Protein AF-A0A2L2X9L7-F1 (afdb_monomer_lite)

pLDDT: mean 87.7, std 15.92, range [40.84, 98.5]

Organism: NCBI:txid1898651

Sequence (77 aa):
MNCREVLLKLNPYLEKELDIFTNKQVEKHLDNCPVCQNEFKTLARTLRIIKAVKAPPMPRDYSKIIPGASNSPERKC

Secondary structure (DSSP, 8-state):
--HHHHHTTHHHHHTT-S-HHHHHHHHHHHHH-HHHHHHHHHHHHHHHHHHHSPPPPPPTTHHHHSTTGGG------

Foldseek 3Di:
DDLVVLLVCLVCLVVVNDDPVVNVVSVVCCVPPVVSVVSSVVVVVVVVVVQPDDDDPDDPCPCVVDPPPPDDPDPND

Radius of gyration: 18.98 Å; chains: 1; bounding box: 49×19×43 Å

InterPro domains:
  IPR027383 Putative zinc-finger [PF13490] (3-37)
  IPR041916 Anti-sigma factor, zinc-finger domain superfamily [G3DSA:1.10.10.1320] (5-60)

Structure (mmCIF, N/CA/C/O backbone):
data_AF-A0A2L2X9L7-F1
#
_entry.id   AF-A0A2L2X9L7-F1
#
loop_
_atom_site.group_PDB
_atom_site.id
_atom_site.type_symbol
_atom_site.label_atom_id
_atom_site.label_alt_id
_atom_site.label_comp_id
_atom_site.label_asym_id
_atom_site.label_entity_id
_atom_site.label_seq_id
_atom_site.pdbx_PDB_ins_code
_atom_site.Cartn_x
_atom_site.Cartn_y
_atom_site.Cartn_z
_atom_site.occupancy
_atom_site.B_iso_or_equiv
_atom_site.auth_seq_id
_atom_site.auth_comp_id
_atom_site.auth_asym_id
_atom_site.auth_atom_id
_atom_site.pdbx_PDB_model_num
ATOM 1 N N . MET A 1 1 ? -9.437 8.693 12.434 1.00 88.81 1 MET A N 1
ATOM 2 C CA . MET A 1 1 ? -9.050 9.369 11.177 1.00 88.81 1 MET A CA 1
ATOM 3 C C . MET A 1 1 ? -10.202 9.404 10.189 1.00 88.81 1 MET A C 1
ATOM 5 O O . MET A 1 1 ? -11.030 8.493 10.190 1.00 88.81 1 MET A O 1
ATOM 9 N N . ASN A 1 2 ? -10.228 10.438 9.351 1.00 96.81 2 ASN A N 1
ATOM 10 C CA . ASN A 1 2 ? -11.118 10.556 8.193 1.00 96.81 2 ASN A CA 1
ATOM 11 C C . ASN A 1 2 ? -10.442 10.047 6.900 1.00 96.81 2 ASN A C 1
ATOM 13 O O . ASN A 1 2 ? -9.237 9.793 6.878 1.00 96.81 2 ASN A O 1
ATOM 17 N N . CYS A 1 3 ? -11.208 9.924 5.809 1.00 98.2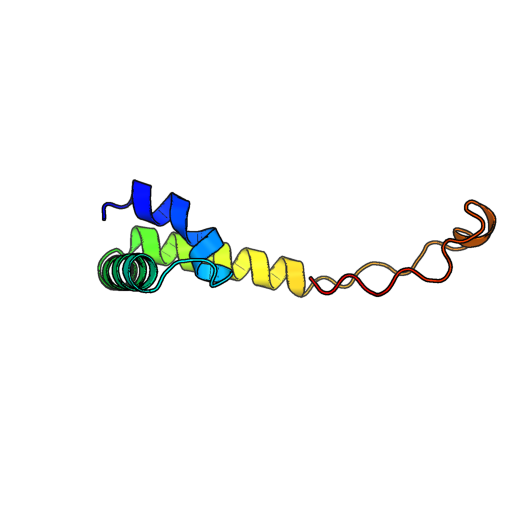5 3 CYS A N 1
ATOM 18 C CA . CYS A 1 3 ? -10.706 9.389 4.537 1.00 98.25 3 CYS A CA 1
ATOM 19 C C . CYS A 1 3 ? -9.512 10.183 3.985 1.00 98.25 3 CYS A C 1
ATOM 21 O O . CYS A 1 3 ? -8.542 9.589 3.525 1.00 98.25 3 CYS A O 1
ATOM 23 N N . ARG A 1 4 ? -9.542 11.521 4.063 1.00 98.19 4 ARG A N 1
ATOM 24 C CA . ARG A 1 4 ? -8.459 12.381 3.554 1.00 98.19 4 ARG A CA 1
ATOM 25 C C . ARG A 1 4 ? -7.138 12.088 4.262 1.00 98.19 4 ARG A C 1
ATOM 27 O O . ARG A 1 4 ? -6.100 11.992 3.614 1.00 98.19 4 ARG A O 1
ATOM 34 N N . GLU A 1 5 ? -7.175 11.925 5.580 1.00 97.88 5 GLU A N 1
ATOM 35 C CA . GLU A 1 5 ? -5.985 11.608 6.373 1.00 97.88 5 GLU A CA 1
ATOM 36 C C . GLU A 1 5 ? -5.412 10.229 6.051 1.00 97.88 5 GLU A C 1
ATOM 38 O O . GLU A 1 5 ? -4.193 10.065 6.099 1.00 97.88 5 GLU A O 1
ATOM 43 N N . VAL A 1 6 ? -6.276 9.255 5.757 1.00 98.19 6 VAL A N 1
ATOM 44 C CA . VAL A 1 6 ? -5.875 7.884 5.418 1.00 98.19 6 VAL A CA 1
ATOM 45 C C . VAL A 1 6 ? -5.283 7.821 4.020 1.00 98.19 6 VAL A C 1
ATOM 47 O O . VAL A 1 6 ? -4.228 7.218 3.857 1.00 98.19 6 VAL A O 1
ATOM 50 N N . LEU A 1 7 ? -5.885 8.499 3.037 1.00 97.75 7 LEU A N 1
ATOM 51 C CA . LEU A 1 7 ? -5.363 8.561 1.666 1.00 97.75 7 LEU A CA 1
ATOM 52 C C . LEU A 1 7 ? -3.916 9.069 1.626 1.00 97.75 7 LEU A C 1
ATOM 54 O O . LEU A 1 7 ? -3.070 8.468 0.970 1.00 97.75 7 LEU A O 1
ATOM 58 N N . LEU A 1 8 ? -3.603 10.112 2.401 1.00 97.50 8 LEU A N 1
ATOM 59 C CA . LEU A 1 8 ? -2.239 10.645 2.520 1.00 97.50 8 LEU A CA 1
ATOM 60 C C . LEU A 1 8 ? -1.253 9.673 3.191 1.00 97.50 8 LEU A C 1
ATOM 62 O O . LEU A 1 8 ? -0.044 9.826 3.040 1.00 97.50 8 LEU A O 1
ATOM 66 N N . LYS A 1 9 ? -1.755 8.684 3.936 1.00 98.00 9 LYS A N 1
ATOM 67 C CA . LYS A 1 9 ? -0.955 7.709 4.687 1.00 98.00 9 LYS A CA 1
ATOM 68 C C . LYS A 1 9 ? -0.839 6.347 4.000 1.00 98.00 9 LYS A C 1
ATOM 70 O O . LYS A 1 9 ? -0.102 5.506 4.502 1.00 98.00 9 LYS A O 1
ATOM 75 N N . LEU A 1 10 ? -1.502 6.107 2.864 1.00 97.75 10 LEU A N 1
ATOM 76 C CA . LEU A 1 10 ? -1.475 4.791 2.209 1.00 97.75 10 LEU A CA 1
ATOM 77 C C . LEU A 1 10 ? -0.083 4.385 1.701 1.00 97.75 10 LEU A C 1
ATOM 79 O O . LEU A 1 10 ? 0.298 3.232 1.872 1.00 97.75 10 LEU A O 1
ATOM 83 N N . ASN A 1 11 ? 0.686 5.312 1.121 1.00 96.56 11 ASN A N 1
ATOM 84 C CA . ASN A 1 11 ? 2.070 5.043 0.702 1.00 96.56 11 ASN A CA 1
ATOM 85 C C . ASN A 1 11 ? 2.974 4.648 1.887 1.00 96.56 11 ASN A C 1
ATOM 87 O O . ASN A 1 11 ? 3.497 3.535 1.871 1.00 96.56 11 ASN A O 1
ATOM 91 N N . PRO A 1 12 ? 3.123 5.470 2.947 1.00 96.81 12 PRO A N 1
ATOM 92 C CA . PRO A 1 12 ? 3.963 5.090 4.084 1.00 96.81 12 PRO A CA 1
ATOM 93 C C . PRO A 1 12 ? 3.409 3.876 4.849 1.00 96.81 12 PRO A C 1
ATOM 95 O O . PRO A 1 12 ? 4.172 3.135 5.461 1.00 96.81 12 PRO A O 1
ATOM 98 N N . TYR A 1 13 ? 2.096 3.615 4.796 1.00 97.56 13 TYR A N 1
ATOM 99 C CA . TYR A 1 13 ? 1.518 2.365 5.298 1.00 97.56 13 TYR A CA 1
ATOM 100 C C . TYR A 1 13 ? 2.010 1.141 4.502 1.00 97.56 13 TYR A C 1
ATOM 102 O O . TYR A 1 13 ? 2.409 0.147 5.106 1.00 97.56 13 TYR A O 1
ATOM 110 N N . LEU A 1 14 ? 2.036 1.214 3.165 1.00 95.56 14 LEU A N 1
ATOM 111 C CA . LEU A 1 14 ? 2.536 0.142 2.290 1.00 95.56 14 LEU A CA 1
ATOM 112 C C . LEU A 1 14 ? 4.032 -0.128 2.474 1.00 95.56 14 LEU A C 1
ATOM 114 O O . LEU A 1 14 ? 4.439 -1.291 2.498 1.00 95.56 14 LEU A O 1
ATOM 118 N N . GLU A 1 15 ? 4.826 0.925 2.648 1.00 94.75 15 GLU A N 1
ATOM 119 C CA . GLU A 1 15 ? 6.275 0.827 2.879 1.00 94.75 15 GLU A CA 1
ATOM 120 C C . GLU A 1 15 ? 6.630 0.514 4.348 1.00 94.75 15 GLU A C 1
ATOM 122 O O . GLU A 1 15 ? 7.797 0.335 4.687 1.00 94.75 15 GLU A O 1
ATOM 127 N N . LYS A 1 16 ? 5.623 0.367 5.225 1.00 95.12 16 LYS A N 1
ATOM 128 C CA . LYS A 1 16 ? 5.773 0.084 6.666 1.00 95.12 16 LYS A CA 1
ATOM 129 C C . LYS A 1 16 ? 6.574 1.150 7.429 1.00 95.12 16 LYS A C 1
ATOM 131 O O . LYS A 1 16 ? 7.267 0.837 8.393 1.00 95.12 16 LYS A O 1
ATOM 136 N N . GLU A 1 17 ? 6.426 2.410 7.035 1.00 97.69 17 GLU A N 1
ATOM 137 C CA . GLU A 1 17 ? 7.127 3.566 7.617 1.00 97.69 17 GLU A CA 1
ATOM 138 C C . GLU A 1 17 ? 6.302 4.312 8.680 1.00 97.69 17 GLU A C 1
ATOM 140 O O . GLU A 1 17 ? 6.775 5.268 9.292 1.00 97.69 17 GLU A O 1
ATOM 145 N N . LEU A 1 18 ? 5.051 3.904 8.910 1.00 97.50 18 LEU A N 1
ATOM 146 C CA . LEU A 1 18 ? 4.198 4.502 9.939 1.00 97.50 18 LEU A CA 1
ATOM 147 C C . LEU A 1 18 ? 4.538 3.983 11.339 1.00 97.50 18 LEU A C 1
ATOM 149 O O . LEU A 1 18 ? 4.789 2.793 11.531 1.00 97.50 18 LEU A O 1
ATOM 153 N N . ASP A 1 19 ? 4.429 4.860 12.338 1.00 98.06 19 ASP A N 1
ATOM 154 C CA . ASP A 1 19 ? 4.467 4.455 13.740 1.00 98.06 19 ASP A CA 1
ATOM 155 C C . ASP A 1 19 ? 3.275 3.545 14.098 1.00 98.06 19 ASP A C 1
ATOM 157 O O . ASP A 1 19 ? 2.231 3.547 13.439 1.00 98.06 19 ASP A O 1
ATOM 161 N N . ILE A 1 20 ? 3.416 2.782 15.184 1.00 97.12 20 ILE A N 1
ATOM 162 C CA . ILE A 1 20 ? 2.450 1.756 15.607 1.00 97.12 20 ILE A CA 1
ATOM 163 C C . ILE A 1 20 ? 1.039 2.330 15.806 1.00 97.12 20 ILE A C 1
ATOM 165 O O . ILE A 1 20 ? 0.048 1.672 15.477 1.00 97.12 20 ILE A O 1
ATOM 169 N N . PHE A 1 21 ? 0.921 3.540 16.357 1.00 97.44 21 PHE A N 1
ATOM 170 C CA . PHE A 1 21 ? -0.376 4.141 16.653 1.00 97.44 21 PHE A CA 1
ATOM 171 C C . PHE A 1 21 ? -1.075 4.595 15.371 1.00 97.44 21 PHE A C 1
ATOM 173 O O . PHE A 1 21 ? -2.256 4.294 15.163 1.00 97.44 21 PHE A O 1
ATOM 180 N N . THR A 1 22 ? -0.343 5.263 14.482 1.00 97.56 22 THR A N 1
ATOM 181 C CA . THR A 1 22 ? -0.855 5.683 13.174 1.00 97.56 22 THR A CA 1
ATOM 182 C C . THR A 1 22 ? -1.225 4.480 12.309 1.00 97.56 22 THR A C 1
ATOM 184 O O . THR A 1 22 ? -2.279 4.492 11.671 1.00 97.56 22 THR A O 1
ATOM 187 N N . ASN A 1 23 ? -0.416 3.421 12.342 1.00 97.94 23 ASN A N 1
ATOM 188 C CA . ASN A 1 23 ? -0.657 2.185 11.604 1.00 97.94 23 ASN A CA 1
ATOM 189 C C . ASN A 1 23 ? -2.009 1.551 11.995 1.00 97.94 23 ASN A C 1
ATOM 191 O O . ASN A 1 23 ? -2.883 1.392 11.142 1.00 97.94 23 ASN A O 1
ATOM 195 N N . LYS A 1 24 ? -2.261 1.363 13.299 1.00 98.00 24 LYS A N 1
ATOM 196 C CA . LYS A 1 24 ? -3.546 0.838 13.804 1.00 98.00 24 LYS A CA 1
ATOM 197 C C . LYS A 1 24 ? -4.753 1.700 13.429 1.00 98.00 24 LYS A C 1
ATOM 199 O O . LYS A 1 24 ? -5.845 1.180 13.203 1.00 98.00 24 LYS A O 1
ATOM 204 N N . GLN A 1 25 ? -4.595 3.024 13.394 1.00 98.12 25 GLN A N 1
ATOM 205 C CA . GLN A 1 25 ? -5.685 3.912 12.978 1.00 98.12 25 GLN A CA 1
ATOM 206 C C . GLN A 1 25 ? -6.015 3.775 11.490 1.00 98.12 25 GLN A C 1
ATOM 208 O O . GLN A 1 25 ? -7.192 3.844 11.127 1.00 98.12 25 GLN A O 1
ATOM 213 N N . VAL A 1 26 ? -4.997 3.586 10.647 1.00 98.19 26 VAL A N 1
ATOM 214 C CA . VAL A 1 26 ? -5.176 3.316 9.217 1.00 98.19 26 VAL A CA 1
ATOM 215 C C . VAL A 1 26 ? -5.853 1.960 9.020 1.00 98.19 26 VAL A C 1
ATOM 217 O O . VAL A 1 26 ? -6.872 1.916 8.335 1.00 98.19 26 VAL A O 1
ATOM 220 N N . GLU A 1 27 ? -5.378 0.897 9.679 1.00 98.06 27 GLU A N 1
ATOM 221 C CA . GLU A 1 27 ? -5.987 -0.446 9.632 1.00 98.06 27 GLU A CA 1
ATOM 222 C C . GLU A 1 27 ? -7.474 -0.402 9.990 1.00 98.06 27 GLU A C 1
ATOM 224 O O . GLU A 1 27 ? -8.328 -0.762 9.179 1.00 98.06 27 GLU A O 1
ATOM 229 N N . LYS A 1 28 ? -7.799 0.181 11.150 1.00 98.25 28 LYS A N 1
ATOM 230 C CA . LYS A 1 28 ? -9.188 0.323 11.598 1.00 98.25 28 LYS A CA 1
ATOM 231 C C . LYS A 1 28 ? -10.054 1.072 10.581 1.00 98.25 28 LYS A C 1
ATOM 233 O O . LYS A 1 28 ? -11.240 0.776 10.451 1.00 98.25 28 LYS A O 1
ATOM 238 N N . HIS A 1 29 ? -9.511 2.070 9.885 1.00 98.50 29 HIS A N 1
ATOM 239 C CA . HIS A 1 29 ? -10.270 2.782 8.860 1.00 98.50 29 HIS A CA 1
ATOM 240 C C . HIS A 1 29 ? -10.462 1.933 7.597 1.00 98.50 29 HIS A C 1
ATOM 242 O O . HIS A 1 29 ? -11.563 1.915 7.051 1.00 98.50 29 HIS A O 1
ATOM 248 N N . LEU A 1 30 ? -9.430 1.220 7.142 1.00 98.06 30 LEU A N 1
ATOM 249 C CA . LEU A 1 30 ? -9.504 0.347 5.964 1.00 98.06 30 LEU A CA 1
ATOM 250 C C . LEU A 1 30 ? -10.489 -0.816 6.152 1.00 98.06 30 LEU A C 1
ATOM 252 O O . LEU A 1 30 ? -11.126 -1.221 5.178 1.00 98.06 30 LEU A O 1
ATOM 256 N N . ASP A 1 31 ? -10.666 -1.295 7.384 1.00 97.94 31 ASP A N 1
ATOM 257 C CA . ASP A 1 31 ? -11.654 -2.329 7.715 1.00 97.94 31 ASP A CA 1
ATOM 258 C C . ASP A 1 31 ? -13.102 -1.840 7.574 1.00 97.94 31 ASP A C 1
ATOM 260 O O . ASP A 1 31 ? -14.001 -2.624 7.277 1.00 97.94 31 ASP A O 1
ATOM 264 N N . ASN A 1 32 ? -13.337 -0.540 7.771 1.00 97.69 32 ASN A N 1
ATOM 265 C CA . ASN A 1 32 ? -14.682 0.037 7.844 1.00 97.69 32 ASN A CA 1
ATOM 266 C C . ASN A 1 32 ? -15.037 0.934 6.644 1.00 97.69 32 ASN A C 1
ATOM 268 O O . ASN A 1 32 ? -16.195 1.316 6.487 1.00 97.69 32 ASN A O 1
ATOM 272 N N . CYS A 1 33 ? -14.066 1.295 5.801 1.00 98.50 33 CYS A N 1
ATOM 273 C CA . CYS A 1 33 ? -14.255 2.219 4.685 1.00 98.50 33 CYS A CA 1
ATOM 274 C C . CYS A 1 33 ? -13.956 1.536 3.339 1.00 98.50 33 CYS A C 1
ATOM 276 O O . CYS A 1 33 ? -12.787 1.430 2.950 1.00 98.50 33 CYS A O 1
ATOM 278 N N . PRO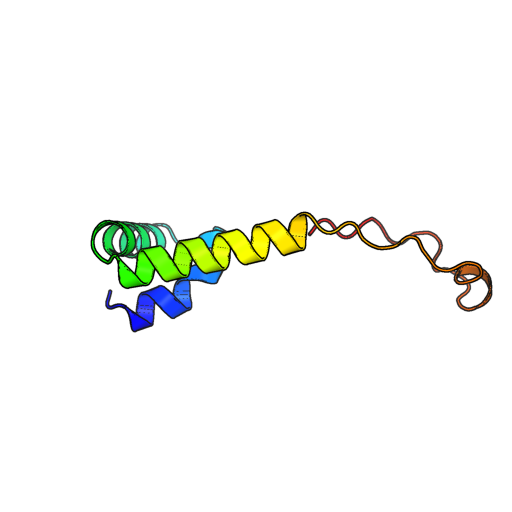 A 1 34 ? -14.986 1.124 2.572 1.00 97.94 34 PRO A N 1
ATOM 279 C CA . PRO A 1 34 ? -14.783 0.440 1.293 1.00 97.94 34 PRO A CA 1
ATOM 280 C C . PRO A 1 34 ? -14.083 1.323 0.252 1.00 97.94 34 PRO A C 1
ATOM 282 O O . PRO A 1 34 ? -13.314 0.815 -0.562 1.00 97.94 34 PRO A O 1
ATOM 285 N N . VAL A 1 35 ? -14.289 2.645 0.304 1.00 98.06 35 VAL A N 1
ATOM 286 C CA . VAL A 1 35 ? -13.625 3.605 -0.593 1.00 98.06 35 VAL A CA 1
ATOM 287 C C . VAL A 1 35 ? -12.114 3.585 -0.367 1.00 98.06 35 VAL A C 1
ATOM 289 O O . VAL A 1 35 ? -11.355 3.309 -1.292 1.00 98.06 35 VAL A O 1
ATOM 292 N N . CYS A 1 36 ? -11.662 3.790 0.872 1.00 98.38 36 CYS A N 1
ATOM 293 C CA . CYS A 1 36 ? -10.232 3.774 1.185 1.00 98.38 36 CYS A CA 1
ATOM 294 C C . CYS A 1 36 ? -9.609 2.387 0.991 1.00 98.38 36 CYS A C 1
ATOM 296 O O . CYS A 1 36 ? -8.454 2.294 0.577 1.00 98.38 36 CYS A O 1
ATOM 298 N N . GLN A 1 37 ? -10.366 1.312 1.224 1.00 98.38 37 GLN A N 1
ATOM 299 C CA . GLN A 1 37 ? -9.903 -0.042 0.931 1.00 98.38 37 GLN A CA 1
ATOM 300 C C . GLN A 1 37 ? -9.661 -0.255 -0.572 1.00 98.38 37 GLN A C 1
ATOM 302 O O . GLN A 1 37 ? -8.683 -0.903 -0.954 1.00 98.38 37 GLN A O 1
ATOM 307 N N . ASN A 1 38 ? -10.523 0.289 -1.435 1.00 98.44 38 ASN A N 1
ATOM 308 C CA . ASN A 1 38 ? -10.351 0.199 -2.882 1.00 98.44 38 ASN A CA 1
ATOM 309 C C . ASN A 1 38 ? -9.132 0.999 -3.370 1.00 98.44 38 ASN A C 1
ATOM 311 O O . ASN A 1 38 ? -8.349 0.494 -4.179 1.00 98.44 38 ASN A O 1
ATOM 315 N N . GLU A 1 39 ? -8.924 2.201 -2.831 1.00 98.19 39 GLU A N 1
ATOM 316 C CA . GLU A 1 39 ? -7.732 3.014 -3.112 1.00 98.19 39 GLU A CA 1
ATOM 317 C C . GLU A 1 39 ? -6.448 2.294 -2.683 1.00 98.19 39 GLU A C 1
ATOM 319 O O . GLU A 1 39 ? -5.500 2.175 -3.462 1.00 98.19 39 GLU A O 1
ATOM 324 N N . PHE A 1 40 ? -6.443 1.703 -1.484 1.00 98.31 40 PHE A N 1
ATOM 325 C CA . PHE A 1 40 ? -5.328 0.892 -0.998 1.00 98.31 40 PHE A CA 1
ATOM 326 C C . PHE A 1 40 ? -5.022 -0.296 -1.924 1.00 98.31 40 PHE A C 1
ATOM 328 O O . PHE A 1 40 ? -3.870 -0.499 -2.313 1.00 98.31 40 PHE A O 1
ATOM 335 N N . LYS A 1 41 ? -6.045 -1.060 -2.330 1.00 97.94 41 LYS A N 1
ATOM 336 C CA . LYS A 1 41 ? -5.890 -2.192 -3.263 1.00 97.94 41 LYS A CA 1
ATOM 337 C C . LYS A 1 41 ? -5.339 -1.745 -4.618 1.00 97.94 41 LYS A C 1
ATOM 339 O O . LYS A 1 41 ? -4.487 -2.432 -5.186 1.00 97.94 41 LYS A O 1
ATOM 344 N N . THR A 1 42 ? -5.8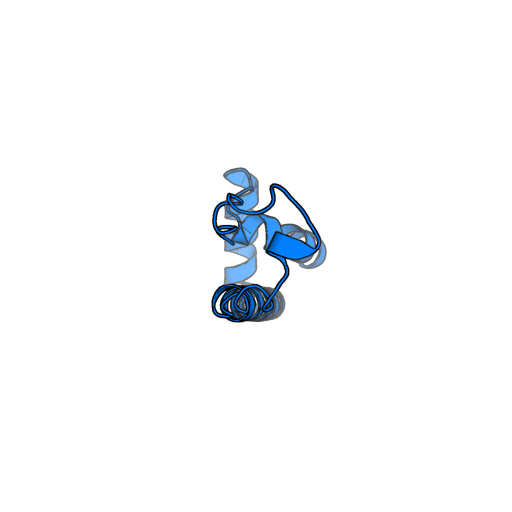12 -0.608 -5.122 1.00 97.94 42 THR A N 1
ATOM 345 C CA . THR A 1 42 ? -5.363 -0.027 -6.393 1.00 97.94 42 THR A CA 1
ATOM 346 C C . THR A 1 42 ? -3.891 0.353 -6.317 1.00 97.94 42 THR A C 1
ATOM 348 O O . THR A 1 42 ? -3.097 -0.109 -7.137 1.00 97.94 42 THR A O 1
ATOM 351 N N . LEU A 1 43 ? -3.501 1.097 -5.284 1.00 97.25 43 LEU A N 1
ATOM 352 C CA . LEU A 1 43 ? -2.118 1.500 -5.055 1.00 97.25 43 LEU A CA 1
ATOM 353 C C . LEU A 1 43 ? -1.181 0.292 -4.890 1.00 97.25 43 LEU A C 1
ATOM 355 O O . LEU A 1 43 ? -0.152 0.208 -5.561 1.00 97.25 43 LEU A O 1
ATOM 359 N N . ALA A 1 44 ? -1.574 -0.697 -4.081 1.00 96.38 44 ALA A N 1
ATOM 360 C CA . ALA A 1 44 ? -0.806 -1.927 -3.886 1.00 96.38 44 ALA A CA 1
ATOM 361 C C . ALA A 1 44 ? -0.618 -2.713 -5.197 1.00 96.38 44 ALA A C 1
ATOM 363 O O . ALA A 1 44 ? 0.458 -3.261 -5.460 1.00 96.38 44 ALA A O 1
ATOM 364 N N . ARG A 1 45 ? -1.652 -2.765 -6.048 1.00 96.81 45 ARG A N 1
ATOM 365 C CA . ARG A 1 45 ? -1.571 -3.403 -7.369 1.00 96.81 45 ARG A CA 1
ATOM 366 C C . ARG A 1 45 ? -0.617 -2.650 -8.292 1.00 96.81 45 ARG A C 1
ATOM 368 O O . ARG A 1 45 ? 0.189 -3.300 -8.956 1.00 96.81 45 ARG A O 1
ATOM 375 N N . THR A 1 46 ? -0.682 -1.322 -8.317 1.00 96.31 46 THR A N 1
ATOM 376 C CA . THR A 1 46 ? 0.224 -0.480 -9.110 1.00 96.31 46 THR A CA 1
ATOM 377 C C . THR A 1 46 ? 1.681 -0.731 -8.726 1.00 96.31 46 THR A C 1
ATOM 379 O O . THR A 1 46 ? 2.494 -1.032 -9.599 1.00 96.31 46 THR A O 1
ATOM 382 N N . LEU A 1 47 ? 2.003 -0.727 -7.428 1.00 92.31 47 LEU A N 1
ATOM 383 C CA . LEU A 1 47 ? 3.360 -1.019 -6.952 1.00 92.31 47 LEU A CA 1
ATOM 384 C C . LEU A 1 47 ? 3.816 -2.432 -7.322 1.00 92.31 47 LEU A C 1
ATOM 386 O O . LEU A 1 47 ? 4.952 -2.617 -7.754 1.00 92.31 47 LEU A O 1
ATOM 390 N N . ARG A 1 48 ? 2.934 -3.433 -7.217 1.00 92.50 48 ARG A N 1
ATOM 391 C CA . ARG A 1 48 ? 3.253 -4.804 -7.642 1.00 92.50 48 ARG A CA 1
ATOM 392 C C . ARG A 1 48 ? 3.611 -4.870 -9.125 1.00 92.50 48 ARG A C 1
ATOM 394 O O . ARG A 1 48 ? 4.563 -5.558 -9.476 1.00 92.50 48 ARG A O 1
ATOM 401 N N . ILE A 1 49 ? 2.854 -4.185 -9.984 1.00 94.44 49 ILE A N 1
ATOM 402 C CA . ILE A 1 49 ? 3.122 -4.152 -11.428 1.00 94.44 49 ILE A CA 1
ATOM 403 C C . ILE A 1 49 ? 4.487 -3.516 -11.683 1.00 94.44 49 ILE A C 1
ATOM 405 O O . ILE A 1 49 ? 5.297 -4.116 -12.379 1.00 94.44 49 ILE A O 1
ATOM 409 N N . ILE A 1 50 ? 4.766 -2.363 -11.070 1.00 92.44 50 ILE A N 1
ATOM 410 C CA . ILE A 1 50 ? 6.053 -1.670 -11.215 1.00 92.44 50 ILE A CA 1
ATOM 411 C C . ILE A 1 50 ? 7.211 -2.583 -10.790 1.00 92.44 50 ILE A C 1
ATOM 413 O O . ILE A 1 50 ? 8.164 -2.742 -11.546 1.00 92.44 50 ILE A O 1
ATOM 417 N N . LYS A 1 51 ? 7.106 -3.246 -9.631 1.00 88.25 51 LYS A N 1
ATOM 418 C CA . LYS A 1 51 ? 8.146 -4.161 -9.123 1.00 88.25 51 LYS A CA 1
ATOM 419 C C . LYS A 1 51 ? 8.319 -5.423 -9.975 1.00 88.25 51 LYS A C 1
ATOM 421 O O . LYS A 1 51 ? 9.389 -6.021 -9.971 1.00 88.25 51 LYS A O 1
ATOM 426 N N . ALA A 1 52 ? 7.286 -5.842 -10.704 1.00 90.88 52 ALA A N 1
ATOM 427 C CA . ALA A 1 52 ? 7.360 -6.989 -11.606 1.00 90.88 52 ALA A CA 1
ATOM 428 C C . ALA A 1 52 ? 8.055 -6.664 -12.941 1.00 90.88 52 ALA A C 1
ATOM 430 O O . ALA A 1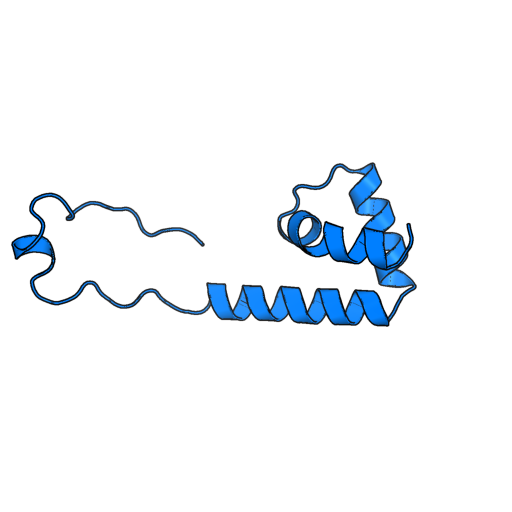 52 ? 8.486 -7.583 -13.644 1.00 90.88 52 ALA A O 1
ATOM 431 N N . VAL A 1 53 ? 8.168 -5.383 -13.308 1.00 92.31 53 VAL A N 1
ATOM 432 C CA . VAL A 1 53 ? 8.865 -4.971 -14.529 1.00 92.31 53 VAL A CA 1
ATOM 433 C C . VAL A 1 53 ? 10.369 -5.137 -14.328 1.00 92.31 53 VAL A C 1
ATOM 435 O O . VAL A 1 53 ? 10.985 -4.474 -13.497 1.00 92.31 53 VAL A O 1
ATOM 438 N N . LYS A 1 54 ? 10.979 -6.018 -15.126 1.00 83.00 54 LYS A N 1
ATOM 439 C CA . LYS A 1 54 ? 12.438 -6.157 -15.171 1.00 83.00 54 LYS A CA 1
ATOM 440 C C . LYS A 1 54 ? 13.050 -4.927 -15.831 1.00 83.00 54 LYS A C 1
ATOM 442 O O . LYS A 1 54 ? 12.564 -4.477 -16.870 1.00 83.00 54 LYS A O 1
ATOM 447 N N . ALA A 1 55 ? 14.145 -4.430 -15.262 1.00 82.62 55 ALA A N 1
ATOM 448 C CA . ALA A 1 55 ? 14.950 -3.415 -15.923 1.00 82.62 55 ALA A CA 1
ATOM 449 C C . ALA A 1 55 ? 15.412 -3.943 -17.296 1.00 82.62 55 ALA A C 1
ATOM 451 O O . ALA A 1 55 ? 15.819 -5.108 -17.391 1.00 82.62 55 ALA A O 1
ATOM 452 N N . PRO A 1 56 ? 15.335 -3.129 -18.365 1.00 82.88 56 PRO A N 1
ATOM 453 C CA . PRO A 1 56 ? 15.869 -3.534 -19.654 1.00 82.88 56 PRO A CA 1
ATOM 454 C C . PRO A 1 56 ? 17.380 -3.781 -19.533 1.00 82.88 56 PRO A C 1
ATOM 456 O O . PRO A 1 56 ? 18.045 -3.143 -18.708 1.00 82.88 56 PRO A O 1
ATOM 459 N N . PRO A 1 57 ? 17.944 -4.688 -20.349 1.00 83.06 57 PRO A N 1
ATOM 460 C CA . PRO A 1 57 ? 19.383 -4.876 -20.380 1.00 83.06 57 PRO A CA 1
ATOM 461 C C . PRO A 1 57 ? 20.069 -3.572 -20.790 1.00 83.06 57 PRO A C 1
ATOM 463 O O . PRO A 1 57 ? 19.527 -2.773 -21.559 1.00 83.06 57 PRO A O 1
ATOM 466 N N . MET A 1 58 ? 21.285 -3.377 -20.286 1.00 81.25 58 MET A N 1
ATOM 467 C CA . MET A 1 58 ? 22.108 -2.230 -20.646 1.00 81.25 58 MET A CA 1
ATOM 468 C C . MET A 1 58 ? 22.273 -2.158 -22.178 1.00 81.25 58 MET A C 1
ATOM 470 O O . MET A 1 58 ? 22.567 -3.188 -22.796 1.00 81.25 58 MET A O 1
ATOM 474 N N . PRO A 1 59 ? 22.087 -0.981 -22.810 1.00 87.81 59 PRO A N 1
ATOM 475 C CA . PRO A 1 59 ? 22.277 -0.834 -24.247 1.00 87.81 59 PRO A CA 1
ATOM 476 C C . PRO A 1 59 ? 23.664 -1.300 -24.688 1.00 87.81 59 PRO A C 1
ATOM 478 O O . PRO A 1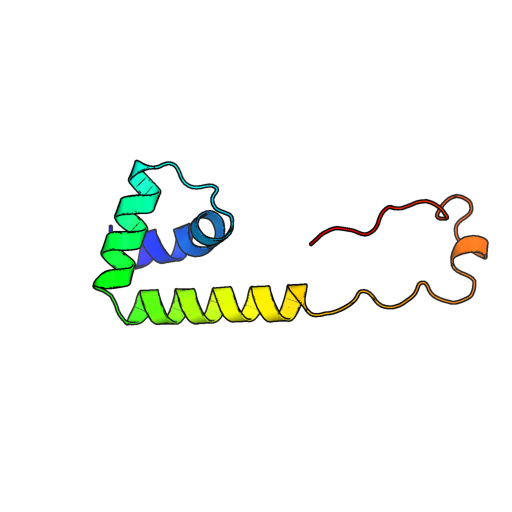 59 ? 24.660 -1.098 -23.983 1.00 87.81 59 PRO A O 1
ATOM 481 N N . ARG A 1 60 ? 23.730 -1.896 -25.885 1.00 78.25 60 ARG A N 1
ATOM 482 C CA . ARG A 1 60 ? 25.005 -2.240 -26.522 1.00 78.25 60 ARG A CA 1
ATOM 483 C C . ARG A 1 60 ? 25.826 -0.947 -26.627 1.00 78.25 60 ARG A C 1
ATOM 485 O O . ARG A 1 60 ? 25.291 0.075 -27.032 1.00 78.25 60 ARG A O 1
ATOM 492 N N . ASP A 1 61 ? 27.081 -0.998 -26.183 1.00 83.88 61 ASP A N 1
ATOM 493 C CA . ASP A 1 61 ? 28.050 0.114 -26.171 1.00 83.88 61 ASP A CA 1
ATOM 494 C C . ASP A 1 61 ? 27.938 1.160 -25.049 1.00 83.88 61 ASP A C 1
ATOM 496 O O . ASP A 1 61 ? 28.754 2.081 -25.006 1.00 83.88 61 ASP A O 1
ATOM 500 N N . TYR A 1 62 ? 27.046 0.998 -24.066 1.00 78.8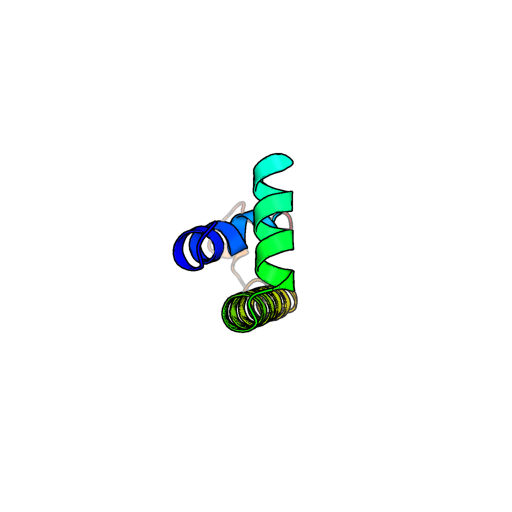1 62 TYR A N 1
ATOM 501 C CA . TYR A 1 62 ? 26.967 1.943 -22.939 1.00 78.81 62 TYR A CA 1
ATOM 502 C C . TYR A 1 62 ? 28.302 2.092 -22.175 1.00 78.81 62 TYR A C 1
ATOM 504 O O . TYR A 1 62 ? 28.690 3.202 -21.818 1.00 78.81 62 TYR A O 1
ATOM 512 N N . SER A 1 63 ? 29.067 1.005 -22.016 1.00 75.25 63 SER A N 1
ATOM 513 C CA . SER A 1 63 ? 30.402 1.022 -21.391 1.00 75.25 63 SER A CA 1
ATOM 514 C C . SER A 1 63 ? 31.482 1.718 -22.228 1.00 75.25 63 SER A C 1
ATOM 516 O O . SER A 1 63 ? 32.508 2.113 -21.679 1.00 75.25 63 SER A O 1
ATOM 518 N N . LYS A 1 64 ? 31.267 1.875 -23.541 1.00 78.56 64 LYS A N 1
ATOM 519 C CA . LYS A 1 64 ? 32.170 2.616 -24.436 1.00 78.56 64 LYS A CA 1
ATOM 520 C C . LYS A 1 64 ? 31.893 4.118 -24.398 1.00 78.56 64 LYS A C 1
ATOM 522 O O . LYS A 1 64 ? 32.809 4.905 -24.599 1.00 78.56 64 LYS A O 1
ATOM 527 N N . ILE A 1 65 ? 30.638 4.499 -24.150 1.00 79.00 65 ILE A N 1
ATOM 528 C CA . ILE A 1 65 ? 30.192 5.898 -24.092 1.00 79.00 65 ILE A CA 1
ATOM 529 C C . ILE A 1 65 ? 30.475 6.500 -22.709 1.00 79.00 65 ILE A C 1
ATOM 531 O O . ILE A 1 65 ? 30.855 7.665 -22.617 1.00 79.00 65 ILE A O 1
ATOM 535 N N . ILE A 1 66 ? 30.323 5.712 -21.637 1.00 77.69 66 ILE A N 1
ATOM 536 C CA . ILE A 1 66 ? 30.570 6.144 -20.255 1.00 77.69 66 ILE A CA 1
ATOM 537 C C . ILE A 1 66 ? 31.606 5.209 -19.605 1.00 77.69 66 ILE A C 1
ATOM 539 O O . ILE A 1 66 ? 31.244 4.145 -19.086 1.00 77.69 66 ILE A O 1
ATOM 543 N N . PRO A 1 67 ? 32.900 5.580 -19.608 1.00 64.25 67 PRO A N 1
ATOM 544 C CA . PRO A 1 67 ? 33.941 4.816 -18.927 1.00 64.25 67 PRO A CA 1
ATOM 545 C C . PRO A 1 67 ? 33.686 4.802 -17.408 1.00 64.25 67 PRO A C 1
ATOM 547 O O . PRO A 1 67 ? 33.566 5.857 -16.792 1.00 64.25 67 PRO A O 1
ATOM 550 N N . GLY A 1 68 ? 33.597 3.613 -16.799 1.00 62.16 68 GLY A N 1
ATOM 551 C CA . GLY A 1 68 ? 33.440 3.431 -15.342 1.00 62.16 68 GLY A CA 1
ATOM 552 C C . GLY A 1 68 ? 32.060 2.964 -14.859 1.00 62.16 68 GLY A C 1
ATOM 553 O O . GLY A 1 68 ? 31.889 2.679 -13.677 1.00 62.16 68 GLY A O 1
ATOM 554 N N . ALA A 1 69 ? 31.077 2.814 -15.750 1.00 60.12 69 ALA A N 1
ATOM 555 C CA . ALA A 1 69 ? 29.718 2.416 -15.369 1.00 60.12 69 ALA A CA 1
ATOM 556 C C . ALA A 1 69 ? 29.503 0.894 -15.192 1.00 60.12 69 ALA A C 1
ATOM 558 O O . ALA A 1 69 ? 28.372 0.438 -15.038 1.00 60.12 69 ALA A O 1
ATOM 559 N N . SER A 1 70 ? 30.573 0.095 -15.209 1.00 55.75 70 SER A N 1
ATOM 560 C CA . SER A 1 70 ? 30.524 -1.372 -15.167 1.00 55.75 70 SER A CA 1
ATOM 561 C C . SER A 1 70 ? 30.066 -1.974 -13.830 1.00 55.75 70 SER A C 1
ATOM 563 O O . SER A 1 70 ? 29.811 -3.170 -13.796 1.00 55.75 70 SER A O 1
ATOM 565 N N . ASN A 1 71 ? 29.910 -1.184 -12.759 1.00 54.12 71 ASN A N 1
ATOM 566 C CA . ASN A 1 71 ? 29.572 -1.679 -11.416 1.00 54.12 71 ASN A CA 1
ATOM 567 C C . ASN A 1 71 ? 28.488 -0.840 -10.710 1.00 54.12 71 ASN A C 1
ATOM 569 O O . ASN A 1 71 ? 28.721 -0.312 -9.625 1.00 54.12 71 ASN A O 1
ATOM 573 N N . SER A 1 72 ? 27.293 -0.696 -11.288 1.00 48.47 72 SER A N 1
ATOM 574 C CA . SER A 1 72 ? 26.132 -0.266 -10.488 1.00 48.47 72 SER A CA 1
ATOM 575 C C . SER A 1 72 ? 25.316 -1.489 -10.074 1.00 48.47 72 SER A C 1
ATOM 577 O O . SER A 1 72 ? 24.852 -2.210 -10.959 1.00 48.47 72 SER A O 1
ATOM 579 N N . PRO A 1 73 ? 25.152 -1.754 -8.763 1.00 48.31 73 PRO A N 1
ATOM 580 C CA . PRO A 1 73 ? 24.375 -2.890 -8.306 1.00 48.31 73 PRO A CA 1
ATOM 581 C C . PRO A 1 73 ? 22.923 -2.690 -8.728 1.00 48.31 73 PRO A C 1
ATOM 583 O O . PRO A 1 73 ? 22.409 -1.568 -8.749 1.00 48.31 73 PRO A O 1
ATOM 586 N N . GLU A 1 74 ? 22.286 -3.798 -9.088 1.00 50.62 74 GLU A N 1
ATOM 587 C CA . GLU A 1 74 ? 20.862 -3.892 -9.370 1.00 50.62 74 GLU A CA 1
ATOM 588 C C . GLU A 1 74 ? 20.092 -3.054 -8.342 1.00 50.62 74 GLU A C 1
ATOM 590 O O . GLU A 1 74 ? 20.166 -3.310 -7.136 1.00 50.62 74 GLU A O 1
ATOM 595 N N . ARG A 1 75 ? 19.384 -2.011 -8.798 1.00 49.00 75 ARG A N 1
ATOM 596 C CA . ARG A 1 75 ? 18.468 -1.283 -7.920 1.00 49.00 75 ARG A CA 1
ATOM 597 C C . ARG A 1 75 ? 17.409 -2.289 -7.479 1.00 49.00 75 ARG A C 1
ATOM 599 O O . ARG A 1 75 ? 16.527 -2.633 -8.262 1.00 49.00 75 ARG A O 1
ATOM 606 N N . LYS A 1 76 ? 17.517 -2.780 -6.243 1.00 43.69 76 LYS A N 1
ATOM 607 C CA . LYS A 1 76 ? 16.423 -3.465 -5.555 1.00 43.69 76 LYS A CA 1
ATOM 608 C C . LYS A 1 76 ? 15.312 -2.436 -5.350 1.00 43.69 76 LYS A C 1
ATOM 610 O O . LYS A 1 76 ? 15.381 -1.632 -4.426 1.00 43.69 76 LYS A O 1
ATOM 615 N N . CYS A 1 77 ? 14.371 -2.408 -6.290 1.00 40.84 77 CYS A N 1
ATOM 616 C CA . CYS A 1 77 ? 13.053 -1.803 -6.114 1.00 40.84 77 CYS A CA 1
ATOM 617 C C . CYS A 1 77 ? 12.205 -2.604 -5.114 1.00 40.84 77 CYS A C 1
ATOM 619 O O . CYS A 1 77 ? 12.462 -3.818 -4.951 1.00 40.84 77 CYS A O 1
#